Protein AF-A0A2T1CYT6-F1 (afdb_monomer_lite)

Foldseek 3Di:
DCDPVNLVVVLLVQLLVQQPDPLLSQLVVQLVCLVVVVPVPSQQCPGPRD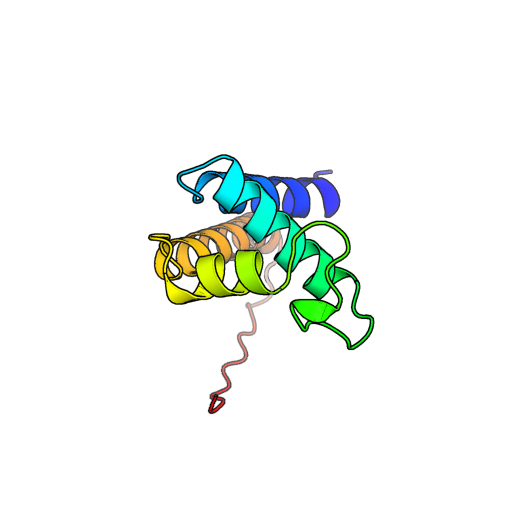HNVSNVCSVPPDDTDPVSNVVSVVVSVVVVCVVVCVVDPDDDDDDDDDDDD

pLDDT: mean 89.96, std 8.74, range [49.5, 97.94]

Secondary structure (DSSP, 8-state):
---HHHHHHHHHHHHHHT-SSHHHHHHHHHHHHHHHT-SS--SGGG-SSS-HHHHHHHHHTS---HHHHHHHHHHHHHHHHHHHHTT--SPPP--------

Structure (mmCIF, N/CA/C/O backbone):
data_AF-A0A2T1CYT6-F1
#
_entry.id   AF-A0A2T1CYT6-F1
#
loop_
_atom_site.group_PDB
_atom_site.id
_atom_site.type_symbol
_atom_site.label_atom_id
_atom_site.label_alt_id
_atom_site.label_comp_id
_atom_site.label_asym_id
_atom_site.label_entity_id
_atom_site.label_seq_id
_atom_site.pdbx_PDB_ins_code
_atom_site.Cartn_x
_atom_site.Cartn_y
_atom_site.Cartn_z
_atom_site.occupancy
_atom_site.B_iso_or_equiv
_atom_site.auth_seq_id
_atom_site.auth_comp_id
_atom_site.auth_asym_id
_atom_site.auth_atom_id
_atom_site.pdbx_PDB_model_num
ATOM 1 N N . MET A 1 1 ? -21.960 15.712 5.848 1.00 49.50 1 MET A N 1
ATOM 2 C CA . MET A 1 1 ? -21.737 14.319 6.281 1.00 49.50 1 MET A CA 1
ATOM 3 C C . MET A 1 1 ? -20.632 13.811 5.386 1.00 49.50 1 MET A C 1
ATOM 5 O O . MET A 1 1 ? -20.893 13.651 4.204 1.00 49.50 1 MET A O 1
ATOM 9 N N . GLU A 1 2 ? -19.406 13.737 5.900 1.00 59.94 2 GLU A N 1
ATOM 10 C CA . GLU A 1 2 ? -18.253 13.335 5.087 1.00 59.94 2 GLU A CA 1
ATOM 11 C C . GLU A 1 2 ? -18.488 11.886 4.624 1.00 59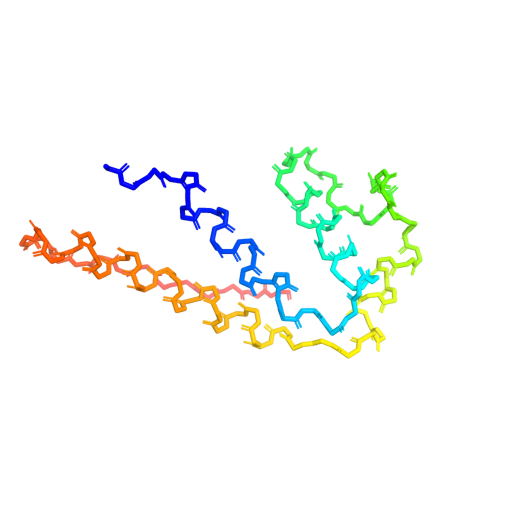.94 2 GLU A C 1
ATOM 13 O O . GLU A 1 2 ? -18.793 11.011 5.442 1.00 59.94 2 GLU A O 1
ATOM 18 N N . THR A 1 3 ? -18.501 11.645 3.316 1.00 82.25 3 THR A N 1
ATOM 19 C CA . THR A 1 3 ? -18.904 10.352 2.745 1.00 82.25 3 THR A CA 1
ATOM 20 C C . THR A 1 3 ? -17.756 9.342 2.834 1.00 82.25 3 THR A C 1
ATOM 22 O O . THR A 1 3 ? -16.581 9.705 2.886 1.00 82.25 3 THR A O 1
ATOM 25 N N . ILE A 1 4 ? -18.059 8.039 2.828 1.00 84.19 4 ILE A N 1
ATOM 26 C CA . ILE A 1 4 ? -17.032 6.980 2.722 1.00 84.19 4 ILE A CA 1
ATOM 27 C C . ILE A 1 4 ? -16.124 7.182 1.494 1.00 84.19 4 ILE A C 1
ATOM 29 O O . ILE A 1 4 ? -14.945 6.834 1.514 1.00 84.19 4 ILE A O 1
ATOM 33 N N . LEU A 1 5 ? -16.667 7.804 0.445 1.00 88.75 5 LEU A N 1
ATOM 34 C CA . LEU A 1 5 ? -15.954 8.132 -0.778 1.00 88.75 5 LEU A CA 1
ATOM 35 C C . LEU A 1 5 ? -14.867 9.189 -0.549 1.00 88.75 5 LEU A C 1
ATOM 37 O O . LEU A 1 5 ? -13.748 8.995 -1.010 1.00 88.75 5 LEU A O 1
ATOM 41 N N . GLU A 1 6 ? -15.155 10.264 0.186 1.00 89.62 6 GLU A N 1
ATOM 42 C CA . GLU A 1 6 ? -14.173 11.322 0.487 1.00 89.62 6 GLU A CA 1
ATOM 43 C C . GLU A 1 6 ? -12.995 10.769 1.297 1.00 89.62 6 GLU A C 1
ATOM 45 O O . GLU A 1 6 ? -11.829 11.032 0.999 1.00 89.62 6 GLU A O 1
ATOM 50 N N . HIS A 1 7 ? -13.296 9.911 2.269 1.00 89.62 7 HIS A N 1
ATOM 51 C CA . HIS A 1 7 ? -12.308 9.189 3.061 1.00 89.62 7 HIS A CA 1
ATOM 52 C C . HIS A 1 7 ? -11.422 8.264 2.214 1.00 89.62 7 HIS A C 1
ATOM 54 O O . HIS A 1 7 ? -10.197 8.256 2.377 1.00 89.62 7 HIS A O 1
ATOM 60 N N . ALA A 1 8 ? -12.027 7.505 1.298 1.00 91.06 8 ALA A N 1
ATOM 61 C CA . ALA A 1 8 ? -11.306 6.626 0.384 1.00 91.06 8 ALA A CA 1
ATOM 62 C C . ALA A 1 8 ? -10.426 7.427 -0.588 1.00 91.06 8 ALA A C 1
ATOM 64 O O . ALA A 1 8 ? -9.245 7.119 -0.747 1.00 91.06 8 ALA A O 1
ATOM 65 N N . GLN A 1 9 ? -10.962 8.494 -1.184 1.00 93.06 9 GLN A N 1
ATOM 66 C CA . GLN A 1 9 ? -10.220 9.385 -2.080 1.00 93.06 9 GLN A CA 1
ATOM 67 C C . GLN A 1 9 ? -9.038 10.045 -1.369 1.00 93.06 9 GLN A C 1
ATOM 69 O O . GLN A 1 9 ? -7.921 10.031 -1.889 1.00 93.06 9 GLN A O 1
ATOM 74 N N . GLY A 1 10 ? -9.254 10.564 -0.157 1.00 93.94 10 GLY A N 1
ATOM 75 C CA . GLY A 1 10 ? -8.199 11.158 0.660 1.00 93.94 10 GLY A CA 1
ATOM 76 C C . GLY A 1 10 ? -7.065 10.173 0.949 1.00 93.94 10 GLY A C 1
ATOM 77 O O . GLY A 1 10 ? -5.893 10.530 0.813 1.00 93.94 10 GLY A O 1
ATOM 78 N N . LEU A 1 11 ? -7.396 8.917 1.271 1.00 95.19 11 LEU A N 1
ATOM 79 C CA . LEU A 1 11 ? -6.393 7.869 1.449 1.00 95.19 11 LEU A CA 1
ATOM 80 C C . LEU A 1 11 ? -5.633 7.595 0.146 1.00 95.19 11 LEU A C 1
ATOM 82 O O . LEU A 1 11 ? -4.405 7.613 0.152 1.00 95.19 11 LEU A O 1
ATOM 86 N N . VAL A 1 12 ? -6.333 7.388 -0.972 1.00 95.44 12 VAL A N 1
ATOM 87 C CA . VAL A 1 12 ? -5.698 7.105 -2.271 1.00 95.44 12 VAL A CA 1
ATOM 88 C C . VAL A 1 12 ? -4.736 8.224 -2.670 1.00 95.44 12 VAL A C 1
ATOM 90 O O . VAL A 1 12 ? -3.591 7.944 -3.027 1.00 95.44 12 VAL A O 1
ATOM 93 N N . TYR A 1 13 ? -5.143 9.489 -2.551 1.00 96.31 13 TYR A N 1
ATOM 94 C CA . TYR A 1 13 ? -4.270 10.620 -2.866 1.00 96.31 13 TYR A CA 1
ATOM 95 C C . TYR A 1 13 ? -3.075 10.730 -1.922 1.00 96.31 13 TYR A C 1
ATOM 97 O O . TYR A 1 13 ? -1.965 10.997 -2.386 1.00 96.31 13 TYR A O 1
ATOM 105 N N . ALA A 1 14 ? -3.263 10.469 -0.626 1.00 97.12 14 ALA A N 1
ATOM 106 C CA . ALA A 1 14 ? -2.155 10.436 0.322 1.00 97.12 14 ALA A CA 1
ATOM 107 C C . ALA A 1 14 ? -1.131 9.352 -0.051 1.00 97.12 14 ALA A C 1
ATOM 109 O O . ALA A 1 14 ? 0.069 9.615 -0.035 1.00 97.12 14 ALA A O 1
ATOM 110 N N . LEU A 1 15 ? -1.591 8.159 -0.441 1.00 97.50 15 LEU A N 1
ATOM 111 C CA . LEU A 1 15 ? -0.720 7.058 -0.856 1.00 97.50 15 LEU A CA 1
ATOM 112 C C . LEU A 1 15 ? -0.010 7.346 -2.185 1.00 97.50 15 LEU A C 1
ATOM 114 O O . LEU A 1 15 ? 1.189 7.097 -2.302 1.00 97.50 15 LEU A O 1
ATOM 118 N N . LEU A 1 16 ? -0.703 7.942 -3.157 1.00 97.06 16 LEU A N 1
ATOM 119 C CA . LEU A 1 16 ? -0.087 8.393 -4.410 1.00 97.06 16 LEU A CA 1
ATOM 120 C C . LEU A 1 16 ? 0.956 9.488 -4.180 1.00 97.06 16 LEU A C 1
ATOM 122 O O . LEU A 1 16 ? 1.979 9.517 -4.863 1.00 97.06 16 LEU A O 1
ATOM 126 N N . GLY A 1 17 ? 0.736 10.367 -3.201 1.00 97.31 17 GLY A N 1
ATOM 127 C CA . GLY A 1 17 ? 1.698 11.388 -2.788 1.00 97.31 17 GLY A CA 1
ATOM 128 C C . GLY A 1 17 ? 3.026 10.818 -2.278 1.00 97.31 17 GLY A C 1
ATOM 129 O O . GLY A 1 17 ? 4.034 11.518 -2.317 1.00 97.31 17 GLY A O 1
ATOM 130 N N . LEU A 1 18 ? 3.057 9.548 -1.858 1.00 97.38 18 LEU A N 1
ATOM 131 C CA . LEU A 1 18 ? 4.277 8.870 -1.413 1.00 97.38 18 LEU A CA 1
ATOM 132 C C . LEU A 1 18 ? 5.136 8.340 -2.564 1.00 97.38 18 LEU A C 1
ATOM 134 O O . LEU A 1 18 ? 6.270 7.928 -2.319 1.00 97.38 18 LEU A O 1
ATOM 138 N N . MET A 1 19 ? 4.606 8.291 -3.788 1.00 97.38 19 MET A N 1
ATOM 139 C CA . MET A 1 19 ? 5.337 7.790 -4.948 1.00 97.38 19 MET A CA 1
ATOM 140 C C . MET A 1 19 ? 6.236 8.897 -5.528 1.00 97.38 19 MET A C 1
ATOM 142 O O . MET A 1 19 ? 5.712 9.939 -5.938 1.00 97.38 19 MET A O 1
ATOM 146 N N . PRO A 1 20 ? 7.565 8.686 -5.600 1.00 96.12 20 PRO A N 1
ATOM 147 C CA . PRO A 1 20 ? 8.509 9.719 -6.039 1.00 96.12 20 PRO A CA 1
ATOM 148 C C . PRO A 1 20 ? 8.300 10.247 -7.464 1.00 96.12 20 PRO A C 1
ATOM 150 O O . PRO A 1 20 ? 8.590 11.412 -7.727 1.00 96.12 20 PRO A O 1
ATOM 153 N N . SER A 1 21 ? 7.811 9.421 -8.393 1.00 96.06 21 SER A N 1
ATOM 154 C CA . SER A 1 21 ? 7.636 9.801 -9.801 1.00 96.06 21 SER A CA 1
ATOM 155 C C . SER A 1 21 ? 6.216 9.573 -10.320 1.00 96.06 21 SER A C 1
ATOM 157 O O . SER A 1 21 ? 5.460 8.756 -9.794 1.00 96.06 21 SER A O 1
ATOM 159 N N . SER A 1 22 ? 5.857 10.270 -11.404 1.00 95.31 22 SER A N 1
ATOM 160 C CA . SER A 1 22 ? 4.586 10.054 -12.120 1.00 95.31 22 SER A CA 1
ATOM 161 C C . SER A 1 22 ? 4.425 8.601 -12.589 1.00 95.31 22 SER A C 1
ATOM 163 O O . SER A 1 22 ? 3.347 8.009 -12.507 1.00 95.31 22 SER A O 1
ATOM 165 N N . ASP A 1 23 ? 5.530 7.977 -12.999 1.00 94.62 23 ASP A N 1
ATOM 166 C CA . ASP A 1 23 ? 5.532 6.580 -13.415 1.00 94.62 23 ASP A CA 1
ATOM 167 C C . ASP A 1 23 ? 5.239 5.627 -12.255 1.00 94.62 23 ASP A C 1
ATOM 169 O O . ASP A 1 23 ? 4.448 4.695 -12.405 1.00 94.62 23 ASP A O 1
ATOM 173 N N . GLN A 1 24 ? 5.822 5.883 -11.083 1.00 95.88 24 GLN A N 1
ATOM 174 C CA . GLN A 1 24 ? 5.541 5.119 -9.868 1.00 95.88 24 GLN A CA 1
ATOM 175 C C . GLN A 1 24 ? 4.109 5.342 -9.374 1.00 95.88 24 GLN A C 1
ATOM 177 O O . GLN A 1 24 ? 3.466 4.377 -8.970 1.00 95.88 24 GLN A O 1
ATOM 182 N N . LYS A 1 25 ? 3.572 6.568 -9.472 1.00 97.19 25 LYS A N 1
ATOM 183 C CA . LYS A 1 25 ? 2.149 6.851 -9.202 1.00 97.19 25 LYS A CA 1
ATOM 184 C C . LYS A 1 25 ? 1.249 6.000 -10.085 1.00 97.19 25 LYS A C 1
ATOM 186 O O . LYS A 1 25 ? 0.350 5.340 -9.582 1.00 97.19 25 LYS A O 1
ATOM 191 N N . THR A 1 26 ? 1.543 5.954 -11.381 1.00 96.50 26 THR A N 1
ATOM 192 C CA . THR A 1 26 ? 0.764 5.163 -12.340 1.00 96.50 26 THR A CA 1
ATOM 193 C C . THR A 1 26 ? 0.846 3.667 -12.038 1.00 96.50 26 THR A C 1
ATOM 195 O O . THR A 1 26 ? -0.175 2.986 -12.051 1.00 96.50 26 THR A O 1
ATOM 198 N N . SER A 1 27 ? 2.036 3.144 -11.724 1.00 96.12 27 SER A N 1
ATOM 199 C CA . SER A 1 27 ? 2.202 1.736 -11.332 1.00 96.12 27 SER A CA 1
ATOM 200 C C . SER A 1 27 ? 1.468 1.398 -10.031 1.00 96.12 27 SER A C 1
ATOM 202 O O . SER A 1 27 ? 0.834 0.348 -9.949 1.00 96.12 27 SER A O 1
ATOM 204 N N . PHE A 1 28 ? 1.501 2.291 -9.038 1.00 95.75 28 PHE A N 1
ATOM 205 C CA . PHE A 1 28 ? 0.757 2.120 -7.791 1.00 95.75 28 PHE A CA 1
ATOM 206 C C . PHE A 1 28 ? -0.758 2.131 -8.033 1.00 95.75 28 PHE A C 1
ATOM 208 O O . PHE A 1 28 ? -1.447 1.219 -7.585 1.00 95.75 28 PHE A O 1
ATOM 215 N N . SER A 1 29 ? -1.274 3.102 -8.797 1.00 95.44 29 SER A N 1
ATOM 216 C CA . SER A 1 29 ? -2.688 3.152 -9.198 1.00 95.44 29 SER A CA 1
ATOM 217 C C . SER A 1 29 ? -3.122 1.892 -9.940 1.00 95.44 29 SER A C 1
ATOM 219 O O . SER A 1 29 ? -4.205 1.377 -9.682 1.00 95.44 29 SER A O 1
ATOM 221 N N . ALA A 1 30 ? -2.283 1.384 -10.843 1.00 95.06 30 ALA A N 1
ATOM 222 C CA . ALA A 1 30 ? -2.574 0.189 -11.622 1.00 95.06 30 ALA A CA 1
ATOM 223 C C . ALA A 1 30 ? -2.694 -1.065 -10.737 1.00 95.06 30 ALA A C 1
ATOM 225 O O . ALA A 1 30 ? -3.635 -1.841 -10.896 1.00 95.06 30 ALA A O 1
ATOM 226 N N . LEU A 1 31 ? -1.782 -1.241 -9.773 1.00 93.31 31 LEU A N 1
ATOM 227 C CA . LEU A 1 31 ? -1.845 -2.344 -8.807 1.00 93.31 31 LEU A CA 1
ATOM 228 C C . LEU A 1 31 ? -3.013 -2.200 -7.831 1.00 93.31 31 LEU A C 1
ATOM 230 O O . LEU A 1 31 ? -3.680 -3.186 -7.529 1.00 93.31 31 LEU A O 1
ATOM 234 N N . LEU A 1 32 ? -3.285 -0.983 -7.357 1.00 92.50 32 LEU A N 1
ATOM 235 C CA . LEU A 1 32 ? -4.420 -0.730 -6.476 1.00 92.50 32 LEU A CA 1
ATOM 236 C C . LEU A 1 32 ? -5.746 -0.998 -7.196 1.00 92.50 32 LEU A C 1
ATOM 238 O O . LEU A 1 32 ? -6.628 -1.627 -6.624 1.00 92.50 32 LEU A O 1
ATOM 242 N N . GLY A 1 33 ? -5.866 -0.581 -8.458 1.00 91.88 33 GLY A N 1
ATOM 243 C CA . GLY A 1 33 ? -7.020 -0.888 -9.301 1.00 91.88 33 GLY A CA 1
ATOM 244 C C . GLY A 1 33 ? -7.212 -2.392 -9.485 1.00 91.88 33 GLY A C 1
ATOM 245 O O . GLY A 1 33 ? -8.307 -2.886 -9.251 1.00 91.88 33 GLY A O 1
ATOM 246 N N . LEU A 1 34 ? -6.140 -3.128 -9.804 1.00 91.38 34 LEU A N 1
ATOM 247 C CA . LEU A 1 34 ? -6.182 -4.593 -9.897 1.00 91.38 34 LEU A CA 1
ATOM 248 C C . LEU A 1 34 ? -6.634 -5.266 -8.597 1.00 91.38 34 LEU A C 1
ATOM 250 O O . LEU A 1 34 ? -7.387 -6.233 -8.632 1.00 91.38 34 LEU A O 1
ATOM 254 N N . PHE A 1 35 ? -6.164 -4.776 -7.452 1.00 89.19 35 PHE A N 1
ATOM 255 C CA . PHE A 1 35 ? -6.570 -5.301 -6.152 1.00 89.19 35 PHE A CA 1
ATOM 256 C C . PHE A 1 35 ? -8.055 -5.034 -5.867 1.00 89.19 35 PHE A C 1
ATOM 258 O O . PHE A 1 35 ? -8.771 -5.928 -5.420 1.00 89.19 35 PHE A O 1
ATOM 265 N N . LEU A 1 36 ? -8.521 -3.815 -6.148 1.00 89.62 36 LEU A N 1
ATOM 266 C CA . LEU A 1 36 ? -9.899 -3.390 -5.892 1.00 89.62 36 LEU A CA 1
ATOM 267 C C . LEU A 1 36 ? -10.919 -3.989 -6.867 1.00 89.62 36 LEU A C 1
ATOM 269 O O . LEU A 1 36 ? -12.087 -4.098 -6.506 1.00 89.62 36 LEU A O 1
ATOM 273 N N . ASP A 1 37 ? -10.489 -4.401 -8.060 1.00 89.19 37 ASP A N 1
ATOM 274 C CA . ASP A 1 37 ? -11.328 -5.105 -9.038 1.00 89.19 37 ASP A CA 1
ATOM 275 C C . ASP A 1 37 ? -11.865 -6.442 -8.492 1.00 89.19 37 ASP A C 1
ATOM 277 O O . ASP A 1 37 ? -12.897 -6.930 -8.941 1.00 89.19 37 ASP A O 1
ATOM 281 N N . ALA A 1 38 ? -11.193 -7.023 -7.487 1.00 82.56 38 ALA A N 1
ATOM 282 C CA . ALA A 1 38 ? -11.637 -8.210 -6.750 1.00 82.56 38 ALA A CA 1
ATOM 283 C C . ALA A 1 38 ? -11.992 -9.429 -7.633 1.00 82.56 38 ALA A C 1
ATOM 285 O O . ALA A 1 38 ? -12.655 -10.361 -7.182 1.00 82.56 38 ALA A O 1
ATOM 286 N N . SER A 1 39 ? -11.489 -9.482 -8.868 1.00 84.38 39 SER A N 1
ATOM 287 C CA . SER A 1 39 ? -11.752 -10.547 -9.845 1.00 84.38 39 SER A CA 1
ATOM 288 C C . SER A 1 39 ? -11.014 -11.861 -9.560 1.00 84.38 39 SER A C 1
ATOM 290 O O . SER A 1 39 ? -11.076 -12.793 -10.360 1.00 84.38 39 SER A O 1
ATOM 292 N N . GLY A 1 40 ? -10.271 -11.947 -8.451 1.00 80.31 40 GLY A N 1
ATOM 293 C CA . GLY A 1 40 ? -9.401 -13.081 -8.115 1.00 80.31 40 GLY A CA 1
ATOM 294 C C . GLY A 1 40 ? -8.085 -13.124 -8.906 1.00 80.31 40 GLY A C 1
ATOM 295 O O . GLY A 1 40 ? -7.263 -14.008 -8.684 1.00 80.31 40 GLY A O 1
ATOM 296 N N . HIS A 1 41 ? -7.848 -12.154 -9.795 1.00 79.44 41 HIS A N 1
ATOM 297 C CA . HIS A 1 41 ? -6.752 -12.154 -10.766 1.00 79.44 41 HIS A CA 1
ATOM 298 C C . HIS A 1 41 ? -5.762 -10.994 -10.546 1.00 79.44 41 HIS A C 1
ATOM 300 O O . HIS A 1 41 ? -5.367 -10.314 -11.487 1.00 79.44 41 HIS A O 1
ATOM 306 N N . ALA A 1 42 ? -5.276 -10.796 -9.317 1.00 79.69 42 ALA A N 1
ATOM 307 C CA . ALA A 1 42 ? -4.414 -9.657 -8.950 1.00 79.69 42 ALA A CA 1
ATOM 308 C C . ALA A 1 42 ? -2.955 -9.717 -9.473 1.00 79.69 42 AL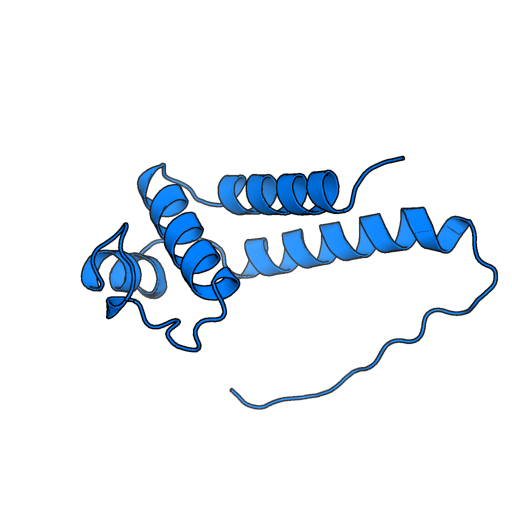A A C 1
ATOM 310 O O . ALA A 1 42 ? -2.112 -8.910 -9.077 1.00 79.69 42 ALA A O 1
ATOM 311 N N . LEU A 1 43 ? -2.620 -10.676 -10.343 1.00 87.00 43 LEU A N 1
ATOM 312 C CA . LEU A 1 43 ? -1.273 -10.800 -10.901 1.00 87.00 43 LEU A CA 1
ATOM 313 C C . LEU A 1 43 ? -0.970 -9.671 -11.905 1.00 87.00 43 LEU A C 1
ATOM 315 O O . LEU A 1 43 ? -1.841 -9.312 -12.700 1.00 87.00 43 LEU A O 1
ATOM 319 N N . PRO A 1 44 ? 0.286 -9.180 -11.974 1.00 89.25 44 PRO A N 1
ATOM 320 C CA . PRO A 1 44 ? 0.688 -8.116 -12.898 1.00 89.25 44 PRO A CA 1
ATOM 321 C C . PRO A 1 44 ? 0.327 -8.347 -14.371 1.00 89.25 44 PRO A C 1
ATOM 323 O O . PRO A 1 44 ? 0.128 -7.389 -15.111 1.00 89.25 44 PRO A O 1
ATOM 326 N N . GLN A 1 45 ? 0.252 -9.608 -14.803 1.00 89.94 45 GLN A N 1
ATOM 327 C CA . GLN A 1 45 ? -0.082 -9.998 -16.176 1.00 89.94 45 GLN A CA 1
ATOM 328 C C . GLN A 1 45 ? -1.520 -9.661 -16.588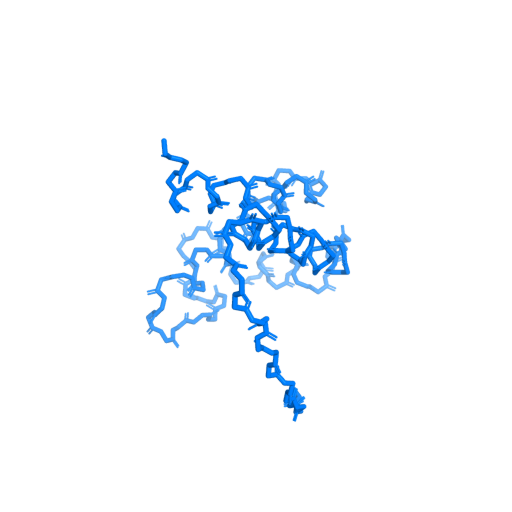 1.00 89.94 45 GLN A C 1
ATOM 330 O O . GLN A 1 45 ? -1.796 -9.558 -17.777 1.00 89.94 45 GLN A O 1
ATOM 335 N N . HIS A 1 46 ? -2.419 -9.461 -15.625 1.00 89.12 46 HIS A N 1
ATOM 336 C CA . HIS A 1 46 ? -3.806 -9.084 -15.893 1.00 89.12 46 HIS A CA 1
ATOM 337 C C . HIS A 1 46 ? -4.010 -7.564 -15.856 1.00 89.12 46 HIS A C 1
ATOM 339 O O . HIS A 1 46 ? -5.133 -7.093 -16.004 1.00 89.12 46 HIS A O 1
ATOM 345 N N . CYS A 1 47 ? -2.944 -6.779 -15.654 1.00 90.62 47 CYS A N 1
ATOM 346 C CA . CYS A 1 47 ? -3.044 -5.327 -15.647 1.00 90.62 47 CYS A CA 1
ATOM 347 C C . CYS A 1 47 ? -3.291 -4.781 -17.063 1.00 90.62 47 CYS A C 1
ATOM 349 O O . CYS A 1 47 ? -2.434 -4.964 -17.929 1.00 90.62 47 CYS A O 1
ATOM 351 N N . PRO A 1 48 ? -4.381 -4.028 -17.303 1.00 86.06 48 PRO A N 1
ATOM 352 C CA . PRO A 1 48 ? -4.626 -3.437 -18.617 1.00 86.06 48 PRO A CA 1
ATOM 353 C C . PRO A 1 48 ? -3.813 -2.154 -18.865 1.00 86.06 48 PRO A C 1
ATOM 355 O O . PRO A 1 48 ? -3.674 -1.722 -20.004 1.00 86.06 48 PRO A O 1
ATOM 358 N N . ILE A 1 49 ? -3.282 -1.523 -17.809 1.00 88.88 49 ILE A N 1
ATOM 359 C CA . ILE A 1 49 ? -2.720 -0.159 -17.865 1.00 88.88 49 ILE A CA 1
ATOM 360 C C . ILE A 1 49 ? -1.185 -0.165 -17.958 1.00 88.88 49 ILE A C 1
ATOM 362 O O . ILE A 1 49 ? -0.583 0.738 -18.541 1.00 88.88 49 ILE A O 1
ATOM 366 N N . LYS A 1 50 ? -0.520 -1.161 -17.365 1.00 93.50 50 LYS A N 1
ATOM 367 C CA . LYS A 1 50 ? 0.946 -1.273 -17.309 1.00 93.50 50 LYS A CA 1
ATOM 368 C C . LYS A 1 50 ? 1.359 -2.703 -17.633 1.00 93.50 50 LYS A C 1
ATOM 370 O O . LYS A 1 50 ? 0.692 -3.650 -17.239 1.00 93.50 50 LYS A O 1
ATOM 375 N N . SER A 1 51 ? 2.500 -2.864 -18.300 1.00 94.94 51 SER A N 1
ATOM 376 C CA . SER A 1 51 ? 3.048 -4.195 -18.557 1.00 94.94 51 SER A CA 1
ATOM 377 C C . SER A 1 51 ? 3.445 -4.900 -17.254 1.00 94.94 51 SER A C 1
ATOM 379 O O . SER A 1 51 ? 3.896 -4.263 -16.294 1.00 94.94 51 SER A O 1
ATOM 381 N N . ALA A 1 52 ? 3.382 -6.235 -17.251 1.00 95.00 52 ALA A N 1
ATOM 382 C CA . ALA A 1 52 ? 3.831 -7.051 -16.123 1.00 95.00 52 ALA A CA 1
ATOM 383 C C . ALA A 1 52 ? 5.287 -6.748 -15.719 1.00 95.00 52 ALA A C 1
ATOM 385 O O . ALA A 1 52 ? 5.608 -6.672 -14.534 1.00 95.00 52 ALA A O 1
ATOM 386 N N . SER A 1 53 ? 6.166 -6.494 -16.696 1.00 95.06 53 SER A N 1
ATOM 387 C CA . SER A 1 53 ? 7.563 -6.122 -16.445 1.00 95.06 53 SER A CA 1
ATOM 388 C C . SER A 1 53 ? 7.705 -4.744 -15.788 1.00 95.06 53 SER A C 1
ATOM 390 O O . SER A 1 53 ? 8.567 -4.558 -14.930 1.00 95.06 53 SER A O 1
ATOM 392 N N . ALA A 1 54 ? 6.862 -3.768 -16.137 1.00 94.75 54 ALA A N 1
ATOM 393 C CA . ALA A 1 54 ? 6.866 -2.458 -15.489 1.00 94.75 54 ALA A CA 1
ATOM 394 C C . ALA A 1 54 ? 6.406 -2.547 -14.028 1.00 94.75 54 ALA A C 1
ATOM 396 O O . ALA A 1 54 ? 7.045 -1.957 -13.155 1.00 94.75 54 ALA A O 1
ATOM 397 N N . LEU A 1 55 ? 5.355 -3.324 -13.755 1.00 95.62 55 LEU A N 1
ATOM 398 C CA . LEU A 1 55 ? 4.869 -3.556 -12.394 1.00 95.62 55 LEU A CA 1
ATOM 399 C C . LEU A 1 55 ? 5.865 -4.365 -11.553 1.00 95.62 55 LEU A C 1
ATOM 401 O O . LEU A 1 55 ? 6.091 -4.041 -10.390 1.00 95.62 55 LEU A O 1
ATOM 405 N N . SER A 1 56 ? 6.535 -5.354 -12.147 1.00 94.69 56 SER A N 1
ATOM 406 C CA . SER A 1 56 ? 7.600 -6.100 -11.470 1.00 94.69 56 SER A CA 1
ATOM 407 C C . SER A 1 56 ? 8.760 -5.189 -11.051 1.00 94.69 56 SER A C 1
ATOM 409 O O . SER A 1 56 ? 9.185 -5.225 -9.897 1.00 94.69 56 SER A O 1
ATOM 411 N N . ARG A 1 57 ? 9.232 -4.296 -11.934 1.00 95.62 57 ARG A N 1
ATOM 412 C CA . ARG A 1 57 ? 10.265 -3.305 -11.567 1.00 95.62 57 ARG A CA 1
ATOM 413 C C . ARG A 1 57 ? 9.788 -2.352 -10.477 1.00 95.62 57 ARG A C 1
ATOM 415 O O . ARG A 1 57 ? 10.569 -2.015 -9.591 1.00 95.62 57 ARG A O 1
ATOM 422 N N . PHE A 1 58 ? 8.522 -1.943 -10.527 1.00 95.81 58 PHE A N 1
ATOM 423 C CA . PHE A 1 58 ? 7.931 -1.117 -9.481 1.00 95.81 58 PHE A CA 1
ATOM 424 C C . PHE A 1 58 ? 8.000 -1.797 -8.111 1.00 95.81 58 PHE A C 1
ATOM 426 O O . PHE A 1 58 ? 8.430 -1.161 -7.156 1.00 95.81 58 PHE A O 1
ATOM 433 N N . LEU A 1 59 ? 7.650 -3.079 -8.018 1.00 93.75 59 LEU A N 1
ATOM 434 C CA . LEU A 1 59 ? 7.662 -3.815 -6.752 1.00 93.75 59 LEU A CA 1
ATOM 435 C C . LEU A 1 59 ? 9.074 -4.150 -6.248 1.00 93.75 59 LEU A C 1
ATOM 437 O O . LEU A 1 59 ? 9.281 -4.186 -5.040 1.00 93.75 59 LEU A O 1
ATOM 441 N N . ASN A 1 60 ? 10.031 -4.393 -7.150 1.00 95.44 60 ASN A N 1
ATOM 442 C CA . ASN A 1 60 ? 11.313 -5.009 -6.782 1.00 95.44 60 ASN A CA 1
ATOM 443 C C . ASN A 1 60 ? 12.540 -4.093 -6.899 1.00 95.44 60 ASN A C 1
ATOM 445 O O . ASN A 1 60 ? 13.549 -4.349 -6.252 1.00 95.44 60 ASN A O 1
ATOM 449 N N . ILE A 1 61 ? 12.498 -3.065 -7.751 1.00 95.50 61 ILE A N 1
ATOM 450 C CA . ILE A 1 61 ? 13.685 -2.260 -8.104 1.00 95.50 61 ILE A CA 1
ATOM 451 C C . ILE A 1 61 ? 13.516 -0.802 -7.687 1.00 95.50 61 ILE A C 1
ATOM 453 O O . ILE A 1 61 ? 14.461 -0.143 -7.261 1.00 95.50 61 ILE A O 1
ATOM 457 N N . TYR A 1 62 ? 12.318 -0.261 -7.862 1.00 94.38 62 TYR A N 1
ATOM 458 C CA . TYR A 1 62 ? 12.065 1.151 -7.643 1.00 94.38 62 TYR A CA 1
ATOM 459 C C . TYR A 1 62 ? 12.098 1.520 -6.160 1.00 94.38 62 TYR A C 1
ATOM 461 O O . TYR A 1 62 ? 11.464 0.881 -5.328 1.00 94.38 62 TYR A O 1
ATOM 469 N N . GLY A 1 63 ? 12.794 2.613 -5.842 1.00 93.50 63 GLY A N 1
ATOM 470 C CA . GLY A 1 63 ? 12.853 3.144 -4.485 1.00 93.50 63 GLY A CA 1
ATOM 471 C C . GLY A 1 63 ? 11.553 3.848 -4.106 1.00 93.50 63 GLY A C 1
ATOM 472 O O . GLY A 1 63 ? 11.345 4.996 -4.487 1.00 93.50 63 GLY A O 1
ATOM 473 N N . TRP A 1 64 ? 10.690 3.175 -3.351 1.00 94.31 64 TRP A N 1
ATOM 474 C CA . TRP A 1 64 ? 9.548 3.765 -2.648 1.00 94.31 64 TRP A CA 1
ATOM 475 C C . TRP A 1 64 ? 9.385 3.084 -1.286 1.00 94.31 64 TRP A C 1
ATOM 477 O O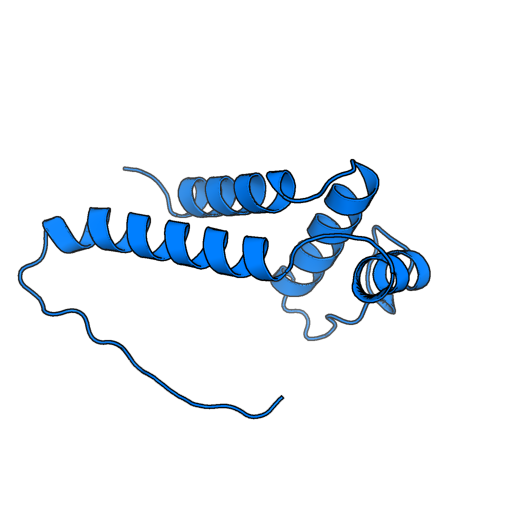 . TRP A 1 64 ? 9.796 1.945 -1.077 1.00 94.31 64 TRP A O 1
ATOM 487 N N . SER A 1 65 ? 8.831 3.804 -0.312 1.00 94.69 65 SER A N 1
ATOM 488 C CA . SER A 1 65 ? 8.788 3.331 1.074 1.00 94.69 65 SER A CA 1
ATOM 489 C C . SER A 1 65 ? 7.480 2.601 1.379 1.00 94.69 65 SER A C 1
ATOM 491 O O . SER A 1 65 ? 6.483 3.230 1.750 1.00 94.69 65 SER A O 1
ATOM 493 N N . THR A 1 66 ? 7.489 1.266 1.330 1.00 93.88 66 THR A N 1
ATOM 494 C CA . THR A 1 66 ? 6.361 0.431 1.798 1.00 93.88 66 THR A CA 1
ATOM 495 C C . THR A 1 66 ? 6.019 0.720 3.260 1.00 93.88 66 THR A C 1
ATOM 497 O O . THR A 1 66 ? 4.854 0.749 3.656 1.00 93.88 66 THR A O 1
ATOM 500 N N . ARG A 1 67 ? 7.034 1.035 4.077 1.00 96.75 67 ARG A N 1
ATOM 501 C CA . ARG A 1 67 ? 6.843 1.460 5.470 1.00 96.75 67 ARG A CA 1
ATOM 502 C C . ARG A 1 67 ? 6.034 2.754 5.563 1.00 96.75 67 ARG A C 1
ATOM 504 O O . ARG A 1 67 ? 5.197 2.868 6.457 1.00 96.75 67 ARG A O 1
ATOM 511 N N . SER A 1 68 ? 6.269 3.716 4.672 1.00 97.19 68 SER A N 1
ATOM 512 C CA . SER A 1 68 ? 5.494 4.961 4.632 1.00 97.19 68 SER A CA 1
ATOM 513 C C . SER A 1 68 ? 4.047 4.685 4.231 1.00 97.19 68 SER A C 1
ATOM 515 O O . SER A 1 68 ? 3.155 5.169 4.914 1.00 97.19 68 SER A O 1
ATOM 517 N N . VAL A 1 69 ? 3.806 3.824 3.234 1.00 96.31 69 VAL A N 1
ATOM 518 C CA . VAL A 1 69 ? 2.449 3.385 2.840 1.00 96.31 69 VAL A CA 1
ATOM 519 C C . VAL A 1 69 ? 1.688 2.797 4.037 1.00 96.31 69 VAL A C 1
ATOM 521 O O . VAL A 1 69 ? 0.575 3.232 4.340 1.00 96.31 69 VAL A O 1
ATOM 524 N N . LEU A 1 70 ? 2.309 1.875 4.783 1.00 96.12 70 LEU A N 1
ATOM 525 C CA . LEU A 1 70 ? 1.712 1.271 5.983 1.00 96.12 70 LEU A CA 1
ATOM 526 C C . LEU A 1 70 ? 1.445 2.297 7.094 1.00 96.12 70 LEU A C 1
ATOM 528 O O . LEU A 1 70 ? 0.400 2.261 7.746 1.00 96.12 70 LEU A O 1
ATOM 532 N N . ARG A 1 71 ? 2.391 3.212 7.339 1.00 97.88 71 ARG A N 1
ATOM 533 C CA . ARG A 1 71 ? 2.244 4.263 8.360 1.00 97.88 71 ARG A CA 1
ATOM 534 C C . ARG A 1 71 ? 1.119 5.228 8.008 1.00 97.88 71 ARG A C 1
ATOM 536 O O . ARG A 1 71 ? 0.283 5.479 8.871 1.00 97.88 71 ARG A O 1
ATOM 543 N N . THR A 1 72 ? 1.080 5.716 6.771 1.00 97.94 72 THR A N 1
ATOM 544 C CA . THR A 1 72 ? 0.046 6.635 6.286 1.00 97.94 72 THR A CA 1
ATOM 545 C C . THR A 1 72 ? -1.328 5.982 6.344 1.00 97.94 72 THR A C 1
ATOM 547 O O . THR A 1 72 ? -2.245 6.569 6.904 1.00 97.94 72 THR A O 1
ATOM 550 N N . THR A 1 73 ? -1.461 4.734 5.882 1.00 96.25 73 THR A N 1
ATOM 551 C CA . THR A 1 73 ? -2.732 3.990 5.963 1.00 96.25 73 THR A CA 1
ATOM 552 C C . THR A 1 73 ? -3.223 3.879 7.405 1.00 96.25 73 THR A C 1
ATOM 554 O O . THR A 1 73 ? -4.355 4.248 7.709 1.00 96.25 73 THR A O 1
ATOM 557 N N . ARG A 1 74 ? -2.353 3.451 8.329 1.00 95.75 74 ARG A N 1
ATOM 558 C CA . ARG A 1 74 ? -2.694 3.335 9.754 1.00 95.75 74 ARG A CA 1
ATOM 559 C C . ARG A 1 74 ? -3.069 4.676 10.381 1.00 95.75 74 ARG A C 1
ATOM 561 O O . ARG A 1 74 ? -4.022 4.732 11.148 1.00 95.75 74 ARG A O 1
ATOM 568 N N . GLN A 1 75 ? -2.340 5.747 10.072 1.00 96.25 75 GLN A N 1
ATOM 569 C CA . GLN A 1 75 ? -2.668 7.088 10.564 1.00 96.25 75 GLN A CA 1
ATOM 570 C C . GLN A 1 75 ? -4.039 7.552 10.062 1.00 96.25 75 GLN A C 1
ATOM 572 O O . GLN A 1 75 ? -4.817 8.080 10.854 1.00 96.25 75 GLN A O 1
ATOM 577 N N . THR A 1 76 ? -4.361 7.309 8.789 1.00 93.81 76 THR A N 1
ATOM 578 C CA . THR A 1 76 ? -5.674 7.633 8.216 1.00 93.81 76 THR A CA 1
ATOM 579 C C . THR A 1 76 ? -6.797 6.860 8.906 1.00 93.81 76 THR A C 1
ATOM 581 O O . THR A 1 76 ? -7.772 7.476 9.330 1.00 93.81 76 THR A O 1
ATOM 584 N N . VAL A 1 77 ? -6.634 5.546 9.100 1.00 90.62 77 VAL A N 1
ATOM 585 C CA . VAL A 1 77 ? -7.617 4.706 9.807 1.00 90.62 77 VAL A CA 1
ATOM 586 C C . VAL A 1 77 ? -7.823 5.198 11.241 1.00 90.62 77 VAL A C 1
ATOM 588 O O . VAL A 1 77 ? -8.955 5.428 11.652 1.00 90.62 77 VAL A O 1
ATOM 591 N N . LEU A 1 78 ? -6.745 5.442 11.994 1.00 91.50 78 LEU A N 1
ATOM 592 C CA . LEU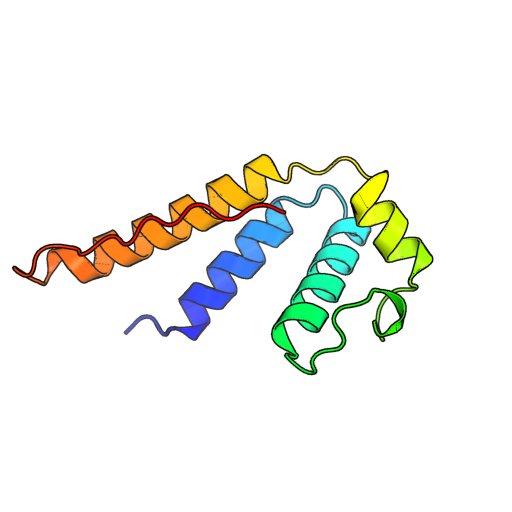 A 1 78 ? -6.845 5.933 13.374 1.00 91.50 78 LEU A CA 1
ATOM 593 C C . LEU A 1 78 ? -7.517 7.310 13.461 1.00 91.50 78 LEU A C 1
ATOM 595 O O . LEU A 1 78 ? -8.305 7.544 14.376 1.00 91.50 78 LEU A O 1
ATOM 599 N N . LYS A 1 79 ? -7.241 8.213 12.511 1.00 90.50 79 LYS A N 1
ATOM 600 C CA . LYS A 1 79 ? -7.883 9.533 12.450 1.00 90.50 79 LYS A CA 1
ATOM 601 C C . LYS A 1 79 ? -9.390 9.406 12.221 1.00 90.50 79 LYS A C 1
ATOM 603 O O . LYS A 1 79 ? -10.157 10.023 12.956 1.00 90.50 79 LYS A O 1
ATOM 608 N N . GLN A 1 80 ? -9.798 8.580 11.256 1.00 87.50 80 GLN A N 1
ATOM 609 C CA . GLN A 1 80 ? -11.212 8.308 10.978 1.00 87.50 80 GLN A CA 1
ATOM 610 C C . GLN A 1 80 ? -11.899 7.700 12.201 1.00 87.50 80 GLN A C 1
ATOM 612 O O . GLN A 1 80 ? -12.943 8.177 12.641 1.00 87.50 80 GLN A O 1
ATOM 617 N N . MET A 1 81 ? -11.271 6.698 12.819 1.00 86.12 81 MET A N 1
ATOM 618 C CA . MET A 1 81 ? -11.782 6.084 14.041 1.00 86.12 81 MET A CA 1
ATOM 619 C C . MET A 1 81 ? -11.974 7.117 15.155 1.00 86.12 81 MET A C 1
ATOM 621 O O . MET A 1 81 ? -13.049 7.159 15.741 1.00 86.12 81 MET A O 1
ATOM 625 N N . ALA A 1 82 ? -10.993 7.986 15.422 1.00 85.75 82 ALA A N 1
ATOM 626 C CA . ALA A 1 82 ? -11.098 9.013 16.463 1.00 85.75 82 ALA A CA 1
ATOM 627 C C . ALA A 1 82 ? -12.241 10.016 16.203 1.00 85.75 82 ALA A C 1
ATOM 629 O O . ALA A 1 82 ? -12.958 10.400 17.132 1.00 85.75 82 ALA A O 1
ATOM 630 N N . GLN A 1 83 ? -12.457 10.405 14.941 1.00 84.31 83 GLN A N 1
ATOM 631 C CA . GLN A 1 83 ? -13.559 11.294 14.551 1.00 84.31 83 GLN A CA 1
ATOM 632 C C . GLN A 1 83 ? -14.937 10.662 14.802 1.00 84.31 83 GLN A C 1
ATOM 634 O O . GLN A 1 83 ? -15.870 11.371 15.175 1.00 84.31 83 GLN A O 1
ATOM 639 N N . HIS A 1 84 ? -15.067 9.341 14.652 1.00 78.44 84 HIS A N 1
ATOM 640 C CA . HIS A 1 84 ? -16.332 8.630 14.860 1.00 78.44 84 HIS A CA 1
ATOM 641 C C . HIS A 1 84 ? -16.541 8.136 16.304 1.00 78.44 84 HIS A C 1
ATOM 643 O O . HIS A 1 84 ? -17.664 8.182 16.804 1.00 78.44 84 HIS A O 1
ATOM 649 N N . LEU A 1 85 ? -15.478 7.708 16.995 1.00 74.50 85 LEU A N 1
ATOM 650 C CA . LEU A 1 85 ? -15.517 7.194 18.374 1.00 74.50 85 LEU A CA 1
ATOM 651 C C . LEU A 1 85 ? -15.791 8.281 19.412 1.00 74.50 85 LEU A C 1
ATOM 653 O O . LEU A 1 85 ? -16.422 7.993 20.418 1.00 74.50 85 LEU A O 1
ATOM 657 N N . SER A 1 86 ? -15.395 9.533 19.160 1.00 62.44 86 SER A N 1
ATOM 658 C CA . SER A 1 86 ? -15.671 10.661 20.071 1.00 62.44 86 SER A CA 1
ATOM 659 C C . SER A 1 86 ? -17.166 10.909 20.343 1.00 62.44 86 SER A C 1
ATOM 661 O O . SER A 1 86 ? -17.506 11.703 21.214 1.00 62.44 86 SER A O 1
ATOM 663 N N . ARG A 1 87 ? -18.062 10.232 19.613 1.00 67.25 87 ARG A N 1
ATOM 664 C CA . ARG A 1 87 ? -19.520 10.299 19.773 1.00 67.25 87 ARG A CA 1
ATOM 665 C C . ARG A 1 87 ? -20.142 9.063 20.431 1.00 67.25 87 ARG A C 1
ATOM 667 O O . ARG A 1 87 ? -21.360 9.035 20.573 1.00 67.25 87 ARG A O 1
ATOM 674 N N . SER A 1 88 ? -19.360 8.037 20.769 1.00 66.94 88 SER A N 1
ATOM 675 C CA . SER A 1 88 ? -19.875 6.748 21.242 1.00 66.94 88 SER A CA 1
ATOM 676 C C . SER A 1 88 ? -19.216 6.324 22.552 1.00 66.94 88 SER A C 1
ATOM 678 O O . SER A 1 88 ? -17.997 6.211 22.618 1.00 66.94 88 SER A O 1
ATOM 680 N N . ASP A 1 89 ? -20.028 5.993 23.559 1.00 73.69 89 ASP A N 1
ATOM 681 C CA . ASP A 1 89 ? -19.571 5.435 24.845 1.00 73.69 89 ASP A CA 1
ATOM 682 C C . ASP A 1 89 ? -19.169 3.948 24.754 1.00 73.69 89 ASP A C 1
ATOM 684 O O . ASP A 1 89 ? -18.816 3.316 25.751 1.00 73.69 89 ASP A O 1
ATOM 688 N N . SER A 1 90 ? -19.234 3.345 23.563 1.00 77.19 90 SER A N 1
ATOM 689 C CA . SER A 1 90 ? -18.898 1.931 23.379 1.00 77.19 90 SER A CA 1
ATOM 690 C C . SER A 1 90 ? -17.382 1.714 23.278 1.00 77.19 90 SER A C 1
ATOM 692 O O . SER A 1 90 ? -16.724 2.376 22.471 1.00 77.19 90 SER A O 1
ATOM 694 N N . PRO A 1 91 ? -16.809 0.740 24.011 1.00 80.62 91 PRO A N 1
ATOM 695 C CA . PRO A 1 91 ? -15.383 0.445 23.932 1.00 80.62 91 PRO A CA 1
ATOM 696 C C . PRO A 1 91 ? -15.000 -0.111 22.553 1.00 80.62 91 PRO A C 1
ATOM 698 O O . PRO A 1 91 ? -15.709 -0.937 21.972 1.00 80.62 91 PRO A O 1
ATOM 701 N N . LEU A 1 92 ? -13.837 0.307 22.047 1.00 83.75 92 LEU A N 1
ATOM 702 C CA . LEU A 1 92 ? -13.274 -0.217 20.805 1.00 83.75 92 LEU A CA 1
ATOM 703 C C . LEU A 1 92 ? -12.834 -1.677 20.991 1.00 83.75 92 LEU A C 1
ATOM 705 O O . LEU A 1 92 ? -12.030 -1.986 21.869 1.00 83.75 92 LEU A O 1
ATOM 709 N N . LYS A 1 93 ? -13.311 -2.567 20.117 1.00 87.50 93 LYS A N 1
ATOM 710 C CA . LYS A 1 93 ? -12.860 -3.963 20.054 1.00 87.50 93 LYS A CA 1
ATOM 711 C C . LYS A 1 93 ? -11.771 -4.098 18.996 1.00 87.50 93 LYS A C 1
ATOM 713 O O . LYS A 1 93 ? -12.007 -3.788 17.831 1.00 87.50 93 LYS A O 1
ATOM 718 N N . VAL A 1 94 ? -10.593 -4.566 19.400 1.00 88.12 94 VAL A N 1
ATOM 719 C CA . VAL A 1 94 ? -9.453 -4.808 18.506 1.00 88.12 94 VAL A CA 1
ATOM 720 C C . VAL A 1 94 ? -9.214 -6.309 18.424 1.00 88.12 94 VAL A C 1
ATOM 722 O O . VAL A 1 94 ? -9.041 -6.961 19.450 1.00 88.12 94 VAL A O 1
ATOM 725 N N . ILE A 1 95 ? -9.210 -6.849 17.207 1.00 93.25 95 ILE A N 1
ATOM 726 C CA . ILE A 1 95 ? -8.857 -8.244 16.933 1.00 93.25 95 ILE A CA 1
ATOM 727 C C . ILE A 1 95 ? -7.415 -8.250 16.437 1.00 93.25 95 ILE A C 1
ATOM 729 O O . ILE A 1 95 ? -7.079 -7.519 15.505 1.00 93.25 95 ILE A O 1
ATOM 733 N N . ILE A 1 96 ? -6.567 -9.046 17.083 1.00 93.62 96 ILE A N 1
ATOM 734 C CA . ILE A 1 96 ? -5.168 -9.231 16.704 1.00 93.62 96 ILE A CA 1
ATOM 735 C C . ILE A 1 96 ? -5.002 -10.697 16.340 1.00 93.62 96 ILE A C 1
ATOM 737 O O . ILE A 1 96 ? -5.259 -11.567 17.167 1.00 93.62 96 ILE A O 1
ATOM 741 N N . ASP A 1 97 ? -4.572 -10.938 15.110 1.00 94.31 97 ASP A N 1
ATOM 742 C CA . ASP A 1 97 ? -4.235 -12.258 14.597 1.00 94.31 97 ASP A CA 1
ATOM 743 C C . ASP A 1 97 ? -2.841 -12.207 13.964 1.00 94.31 97 ASP A C 1
ATOM 745 O O . ASP A 1 97 ? -2.419 -11.161 13.454 1.00 94.31 97 ASP A O 1
ATOM 749 N N . LEU A 1 98 ? -2.107 -13.315 14.040 1.00 94.69 98 LEU A N 1
ATOM 750 C CA . LEU A 1 98 ? -0.771 -13.436 13.465 1.00 94.69 98 LEU A CA 1
ATOM 751 C C . LEU A 1 98 ? -0.815 -14.437 12.319 1.00 94.69 98 LEU A C 1
ATOM 753 O O . LEU A 1 98 ? -1.063 -15.621 12.523 1.00 94.69 98 LEU A O 1
ATOM 757 N N . THR A 1 99 ? -0.502 -13.962 11.120 1.00 93.12 99 THR A N 1
ATOM 758 C CA . THR A 1 99 ? -0.458 -14.784 9.910 1.00 93.12 99 THR A CA 1
ATOM 759 C C . THR A 1 99 ? 0.966 -14.881 9.376 1.00 93.12 99 THR A C 1
ATOM 761 O O . THR A 1 99 ? 1.708 -13.896 9.386 1.00 93.12 99 THR A O 1
ATOM 764 N N . THR A 1 100 ? 1.345 -16.049 8.863 1.00 93.00 100 THR A N 1
ATOM 765 C CA . THR A 1 100 ? 2.589 -16.242 8.104 1.00 93.00 100 THR A CA 1
ATOM 766 C C . THR A 1 100 ? 2.366 -15.884 6.634 1.00 93.00 100 THR A C 1
ATOM 768 O O . THR A 1 100 ? 1.332 -16.255 6.080 1.00 93.00 100 THR A O 1
ATOM 771 N N . LEU A 1 101 ? 3.316 -15.163 6.027 1.00 81.19 101 LEU A N 1
ATOM 772 C CA . LEU A 1 101 ? 3.346 -14.866 4.587 1.00 81.19 101 LEU A CA 1
ATOM 773 C C . LEU A 1 101 ? 4.055 -15.970 3.803 1.00 81.19 101 LEU A C 1
ATOM 775 O O . LEU A 1 101 ? 5.057 -16.497 4.339 1.00 81.19 101 LEU A O 1
#

Sequence (101 aa):
METILEHAQGLVYALLGLMPSSDQKTSFSALLGLFLDASGHALPQHCPIKSASALSRFLNIYGWSTRSVLRTTRQTVLKQMAQHLSRSDSPLKVIIDLTTL

Radius of gyration: 16.38 Å; chains: 1; bounding box: 35×31×44 Å

Organism: NCBI:txid1920490